Protein AF-A0AA39C2Z8-F1 (afdb_monomer)

Mean predicted aligned error: 2.15 Å

InterPro domains:
  IPR032466 Metal-dependent hydrolase [SSF51556] (4-94)
  IPR050378 Metallo-dependent Hydrolases Superfamily [PTHR11647] (1-95)

Sequence (96 aa):
MATLVQEHGVNSFKMFMAYKDLFMLHDPELIEAFTACKNLGCVAMVHAENGDIIAANTKKLLDAGVTGPEGHEMSRPEEVEAEATNRACVIANQVM

Organism: NCBI:txid144406

Nearest PDB structures (foldseek):
  2ftw-assembly1_A  TM=1.002E+00  e=7.873E-12  Dictyostelium discoideum
  4gz7-assembly1_A  TM=1.001E+00  e=1.155E-11  Tetraodon nigroviridis
  2vr2-assembly1_A  TM=1.002E+00  e=1.694E-11  Homo sapiens
  5mle-assembly1_C  TM=9.984E-01  e=2.187E-11  Homo sapiens
  4cnu-assembly1_A  TM=9.989E-01  e=7.840E-11  Homo sapiens

Solvent-accessible surface area (backbone atoms only — not comparable to full-atom values): 5291 Å² total; per-residue (Å²): 110,67,63,44,40,78,74,64,74,48,53,66,49,81,48,31,38,25,54,63,99,76,60,41,51,54,71,72,55,46,48,52,52,46,38,50,24,55,78,68,75,30,46,75,41,72,45,42,30,40,18,68,59,32,53,53,36,41,51,54,36,49,76,71,66,45,78,57,77,67,41,60,54,71,22,54,50,68,67,38,33,53,51,28,44,52,50,52,53,54,51,53,61,73,60,106

Structure (mmCIF, N/CA/C/O backbone):
data_AF-A0AA39C2Z8-F1
#
_entry.id   AF-A0AA39C2Z8-F1
#
loop_
_atom_site.group_PDB
_atom_site.id
_atom_site.type_symbol
_atom_site.label_atom_id
_atom_site.label_alt_id
_atom_site.label_comp_id
_atom_site.label_asym_id
_atom_site.label_entity_id
_atom_site.label_seq_id
_atom_site.pdbx_PDB_ins_code
_atom_site.Cartn_x
_atom_site.Cartn_y
_atom_site.Cartn_z
_atom_site.occupancy
_atom_site.B_iso_or_equiv
_atom_site.auth_seq_id
_atom_site.auth_comp_id
_atom_site.auth_asym_id
_atom_site.auth_atom_id
_atom_site.pdbx_PDB_model_num
ATOM 1 N N . MET A 1 1 ? -16.281 7.095 8.324 1.00 96.56 1 MET A N 1
ATOM 2 C CA . MET A 1 1 ? -16.014 5.871 9.117 1.00 96.56 1 MET A CA 1
ATOM 3 C C . MET A 1 1 ? -17.081 5.649 10.184 1.00 96.56 1 MET A C 1
ATOM 5 O O . MET A 1 1 ? -17.754 4.639 10.087 1.00 96.56 1 MET A O 1
ATOM 9 N N . ALA A 1 2 ? -17.308 6.578 11.124 1.00 98.00 2 ALA A N 1
ATOM 10 C CA . ALA A 1 2 ? -18.243 6.395 12.250 1.00 98.00 2 ALA A CA 1
ATOM 11 C C . ALA A 1 2 ? -19.637 5.847 11.876 1.00 98.00 2 ALA A C 1
ATOM 13 O O . ALA A 1 2 ? -20.035 4.831 12.431 1.00 98.00 2 ALA A O 1
ATOM 14 N N . THR A 1 3 ? -20.326 6.433 10.889 1.00 98.62 3 THR A N 1
ATOM 15 C CA . THR A 1 3 ? -21.637 5.948 10.406 1.00 98.62 3 THR A CA 1
ATOM 16 C C . THR A 1 3 ? -21.600 4.477 9.981 1.00 98.62 3 THR A C 1
ATOM 18 O O . THR A 1 3 ? -22.451 3.692 10.378 1.00 98.62 3 THR A O 1
ATOM 21 N N . LEU A 1 4 ? -20.572 4.057 9.234 1.00 98.69 4 LEU A N 1
ATOM 22 C CA . LEU A 1 4 ? -20.427 2.658 8.805 1.00 98.69 4 LEU A CA 1
ATOM 23 C C . LEU A 1 4 ? -20.278 1.700 9.994 1.00 98.69 4 LEU A C 1
ATOM 25 O O . LEU A 1 4 ? -20.828 0.602 9.971 1.00 98.69 4 LEU A O 1
ATOM 29 N N . VAL A 1 5 ? -19.572 2.133 11.037 1.00 98.44 5 VAL A N 1
ATOM 30 C CA . VAL A 1 5 ? -19.341 1.332 12.245 1.00 98.44 5 VAL A CA 1
ATOM 31 C C . VAL A 1 5 ? -20.595 1.249 13.104 1.00 98.44 5 VAL A C 1
ATOM 33 O O . VAL A 1 5 ? -21.021 0.163 13.484 1.00 98.44 5 VAL A O 1
ATOM 36 N N . GLN A 1 6 ? -21.193 2.399 13.401 1.00 98.06 6 GLN A N 1
ATOM 37 C CA . GLN A 1 6 ? -22.266 2.522 14.385 1.00 98.06 6 GLN A CA 1
ATOM 38 C C . GLN A 1 6 ? -23.626 2.097 13.827 1.00 98.06 6 GLN A C 1
ATOM 40 O O . GLN A 1 6 ? -24.450 1.577 14.573 1.00 98.06 6 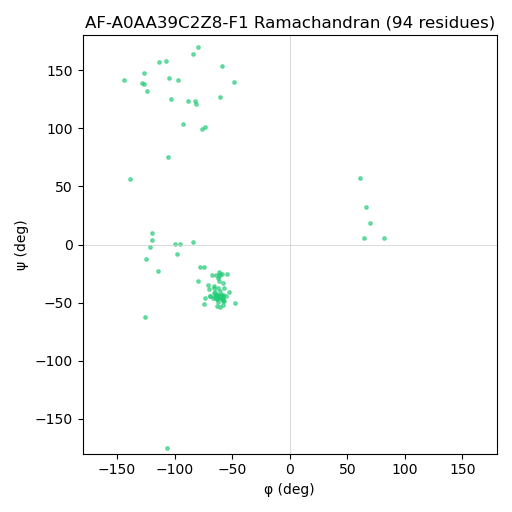GLN A O 1
ATOM 45 N N . GLU A 1 7 ? -23.856 2.292 12.527 1.00 98.56 7 GLU A N 1
ATOM 46 C CA . GLU A 1 7 ? -25.177 2.110 11.912 1.00 98.56 7 GLU A CA 1
ATOM 47 C C . GLU A 1 7 ? -25.218 0.954 10.904 1.00 98.56 7 GLU A C 1
ATOM 49 O O . GLU A 1 7 ? -26.286 0.400 10.650 1.00 98.56 7 GLU A O 1
ATOM 54 N N . HIS A 1 8 ? -24.071 0.557 10.339 1.00 98.38 8 HIS A N 1
ATOM 55 C CA . HIS A 1 8 ? -24.017 -0.439 9.260 1.00 98.38 8 HIS A CA 1
ATOM 56 C C . HIS A 1 8 ? -23.207 -1.701 9.595 1.00 98.38 8 HIS A C 1
ATOM 58 O O . HIS A 1 8 ? -23.057 -2.571 8.739 1.00 98.38 8 HIS A O 1
ATOM 64 N N . GLY A 1 9 ? -22.704 -1.832 10.828 1.00 97.81 9 GLY A N 1
ATOM 65 C CA . GLY A 1 9 ? -22.030 -3.045 11.303 1.00 97.81 9 GLY A CA 1
ATOM 66 C C . GLY A 1 9 ? -20.663 -3.320 10.663 1.00 97.81 9 GLY A C 1
ATOM 67 O O . GLY A 1 9 ? -20.183 -4.450 10.713 1.00 97.81 9 GLY A O 1
ATOM 68 N N . VAL A 1 10 ? -20.026 -2.314 10.056 1.00 98.56 10 VAL A N 1
ATOM 69 C CA . VAL A 1 10 ? -18.682 -2.441 9.473 1.00 98.56 10 VAL A CA 1
ATOM 70 C C . VAL A 1 10 ? -17.633 -2.292 10.572 1.00 98.56 10 VAL A C 1
ATOM 72 O O . VAL A 1 10 ? -17.582 -1.264 11.234 1.00 98.56 10 VAL A O 1
ATOM 75 N N . ASN A 1 11 ? -16.747 -3.274 10.743 1.00 98.06 11 ASN A N 1
ATOM 76 C CA . ASN A 1 11 ? -15.712 -3.252 11.788 1.00 98.06 11 ASN A CA 1
ATOM 77 C C . ASN A 1 11 ? -14.274 -3.312 11.248 1.00 98.06 11 ASN A C 1
ATOM 79 O O . ASN A 1 11 ? -13.335 -3.476 12.025 1.00 98.06 11 ASN A O 1
ATOM 83 N N . SER A 1 12 ? -14.082 -3.183 9.936 1.00 98.31 12 SER A N 1
ATOM 84 C CA . SER A 1 12 ? -12.757 -3.210 9.318 1.00 98.31 12 SER A CA 1
ATOM 85 C C . SER A 1 12 ? -12.663 -2.253 8.137 1.00 98.31 12 SER A C 1
ATOM 87 O O . SER A 1 12 ? -13.601 -2.170 7.343 1.00 98.31 12 SER A O 1
ATOM 89 N N . PHE A 1 13 ? -11.518 -1.592 7.982 1.00 98.62 13 PHE A N 1
ATOM 90 C CA . PHE A 1 13 ? -11.239 -0.682 6.869 1.00 98.62 13 PHE A CA 1
ATOM 91 C C . PHE A 1 13 ? -9.934 -1.079 6.177 1.00 98.62 13 PHE A C 1
ATOM 93 O O . PHE A 1 13 ? -8.973 -1.444 6.850 1.00 98.62 13 PHE A O 1
ATOM 100 N N . LYS A 1 14 ? -9.906 -1.043 4.838 1.00 98.75 14 LYS A N 1
ATOM 101 C CA . LYS A 1 14 ? -8.735 -1.404 4.027 1.00 98.75 14 LYS A CA 1
ATOM 102 C C . LYS A 1 14 ? -8.040 -0.148 3.512 1.00 98.75 14 LYS A C 1
ATOM 104 O O . LYS A 1 14 ? -8.663 0.664 2.835 1.00 98.75 14 LYS A O 1
ATOM 109 N N . MET A 1 15 ? -6.749 -0.045 3.791 1.00 98.75 15 MET A N 1
ATOM 110 C CA . MET A 1 15 ? -5.857 1.005 3.316 1.00 98.75 15 MET A CA 1
ATOM 111 C C . MET A 1 15 ? -4.812 0.404 2.373 1.00 98.75 15 MET A C 1
ATOM 113 O O . MET A 1 15 ? -4.524 -0.797 2.432 1.00 98.75 15 MET A O 1
ATOM 117 N N . PHE A 1 16 ? -4.235 1.235 1.510 1.00 98.88 16 PHE A N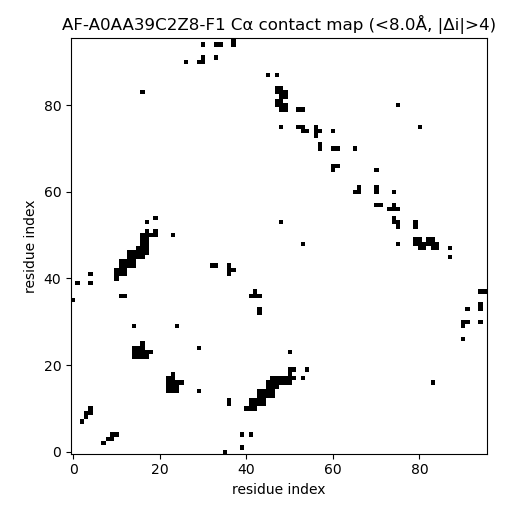 1
ATOM 118 C CA . PHE A 1 16 ? -3.239 0.823 0.526 1.00 98.88 16 PHE A CA 1
ATOM 119 C C . PHE A 1 16 ? -1.964 1.648 0.690 1.00 98.88 16 PHE A C 1
ATOM 121 O O . PHE A 1 16 ? -2.024 2.869 0.776 1.00 98.88 16 PHE A O 1
ATOM 128 N N . MET A 1 17 ? -0.814 0.974 0.725 1.00 98.88 17 MET A N 1
ATOM 129 C CA . MET A 1 17 ? 0.517 1.599 0.643 1.00 98.88 17 MET A CA 1
ATOM 130 C C . MET A 1 17 ? 1.089 1.542 -0.783 1.00 98.88 17 MET A C 1
ATOM 132 O O . MET A 1 17 ? 2.114 2.155 -1.074 1.00 98.88 17 MET A O 1
ATOM 136 N N . ALA A 1 18 ? 0.403 0.809 -1.665 1.00 98.50 18 ALA A N 1
ATOM 137 C CA . ALA A 1 18 ? 0.674 0.692 -3.089 1.00 98.50 18 ALA A CA 1
ATOM 138 C C . ALA A 1 18 ? -0.370 1.464 -3.909 1.00 98.50 18 ALA A C 1
ATOM 140 O O . ALA A 1 18 ? -1.257 2.110 -3.355 1.00 98.50 18 ALA A O 1
ATOM 141 N N . TYR A 1 19 ? -0.291 1.349 -5.238 1.00 98.12 19 TYR A N 1
ATOM 142 C CA . TYR A 1 19 ? -1.172 2.057 -6.177 1.00 98.12 19 TYR A CA 1
ATOM 143 C C . TYR A 1 19 ? -1.048 3.579 -6.041 1.00 98.12 19 TYR A C 1
ATOM 145 O O . TYR A 1 19 ? -2.025 4.290 -5.776 1.00 98.12 19 T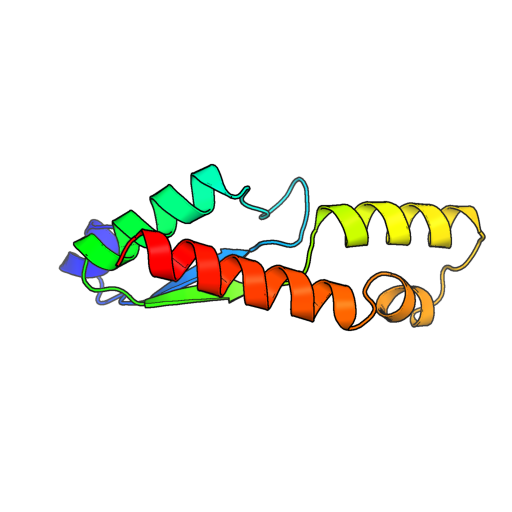YR A O 1
ATOM 153 N N . LYS A 1 20 ? 0.192 4.055 -6.209 1.00 97.25 20 LYS A N 1
ATOM 154 C CA . LYS A 1 20 ? 0.541 5.475 -6.238 1.00 97.25 20 LYS A CA 1
ATOM 155 C C . LYS A 1 20 ? -0.390 6.249 -7.177 1.00 97.25 20 LYS A C 1
ATOM 157 O O . LYS A 1 20 ? -0.757 5.742 -8.235 1.00 97.25 20 LYS A O 1
ATOM 162 N N . ASP A 1 21 ? -0.782 7.446 -6.748 1.00 96.12 21 ASP A N 1
ATOM 163 C CA . ASP A 1 21 ? -1.708 8.358 -7.437 1.00 96.12 21 ASP A CA 1
ATOM 164 C C . ASP A 1 21 ? -3.159 7.847 -7.591 1.00 96.12 21 ASP A C 1
ATOM 166 O O . ASP A 1 21 ? -3.976 8.514 -8.225 1.00 96.12 21 ASP A O 1
ATOM 170 N N . LEU A 1 22 ? -3.510 6.695 -6.998 1.00 97.69 22 LEU A N 1
ATOM 171 C CA . LEU A 1 22 ? -4.866 6.131 -7.046 1.00 97.69 22 LEU A CA 1
ATOM 172 C C . LEU A 1 22 ? -5.450 5.838 -5.657 1.00 97.69 22 LEU A C 1
ATOM 174 O O . LEU A 1 22 ? -6.476 6.407 -5.295 1.00 97.69 22 LEU A O 1
ATOM 178 N N . PHE A 1 23 ? -4.823 4.940 -4.893 1.00 98.00 23 PHE A N 1
ATOM 179 C CA . PHE A 1 23 ? -5.310 4.519 -3.567 1.00 98.00 23 PHE A CA 1
ATOM 180 C C . PHE A 1 23 ? -4.277 4.686 -2.450 1.00 98.00 23 PHE A C 1
ATOM 182 O O . PHE A 1 23 ? -4.630 4.536 -1.280 1.00 98.00 23 PHE A O 1
ATOM 189 N N . MET A 1 24 ? -3.015 4.941 -2.806 1.00 98.75 24 MET A N 1
ATOM 190 C CA . MET A 1 24 ? -1.906 5.019 -1.861 1.00 98.75 24 MET A CA 1
ATOM 191 C C . MET A 1 24 ? -2.124 6.123 -0.826 1.00 98.75 24 MET A C 1
ATOM 193 O O . MET A 1 24 ? -2.320 7.278 -1.192 1.00 98.75 24 MET A O 1
ATOM 197 N N . LEU A 1 25 ? -2.019 5.756 0.450 1.00 98.75 25 LEU A N 1
ATOM 198 C CA . LEU A 1 25 ? -1.883 6.689 1.564 1.00 98.75 25 LEU A CA 1
ATOM 199 C C . LEU A 1 25 ? -0.409 6.830 1.950 1.00 98.75 25 LEU A C 1
ATOM 201 O O . LEU A 1 25 ? 0.335 5.845 1.987 1.00 98.75 25 LEU A O 1
ATOM 205 N N . HIS A 1 26 ? -0.002 8.047 2.288 1.00 98.25 26 HIS A N 1
ATOM 206 C CA . HIS A 1 26 ? 1.291 8.335 2.893 1.00 98.25 26 HIS A CA 1
ATOM 207 C C . HIS A 1 26 ? 1.251 8.138 4.415 1.00 98.25 26 HIS A C 1
ATOM 209 O O . HIS A 1 26 ? 0.189 8.092 5.035 1.00 98.25 26 HIS A O 1
ATOM 215 N N . ASP A 1 27 ? 2.426 8.044 5.042 1.00 98.69 27 ASP A N 1
ATOM 216 C CA . ASP A 1 27 ? 2.543 7.729 6.472 1.00 98.69 27 ASP A CA 1
ATOM 217 C C . ASP A 1 27 ? 1.708 8.640 7.400 1.00 98.69 27 ASP A C 1
ATOM 219 O O . ASP A 1 27 ? 1.068 8.101 8.306 1.00 98.69 27 ASP A O 1
ATOM 223 N N . PRO A 1 28 ? 1.619 9.975 7.197 1.00 98.44 28 PRO A N 1
ATOM 224 C CA . PRO A 1 28 ? 0.740 10.818 8.013 1.00 98.44 28 PRO A CA 1
ATOM 225 C C . PRO A 1 28 ? -0.742 10.431 7.905 1.00 98.44 28 PRO A C 1
ATOM 227 O O . PRO A 1 28 ? -1.446 10.382 8.911 1.00 98.44 28 PRO A O 1
ATOM 230 N N . GLU A 1 29 ? -1.206 10.081 6.707 1.00 98.56 29 GLU A N 1
ATOM 231 C CA . GLU A 1 29 ? -2.590 9.661 6.466 1.00 98.56 29 GLU A CA 1
ATOM 232 C C . GLU A 1 29 ? -2.864 8.277 7.074 1.00 98.56 29 GLU A C 1
ATOM 234 O O . GLU A 1 29 ? -3.949 8.030 7.601 1.00 98.56 29 GLU A O 1
ATOM 239 N N . LEU A 1 30 ? -1.871 7.376 7.071 1.00 98.56 30 LEU A N 1
ATOM 240 C CA . LEU A 1 30 ? -1.958 6.090 7.772 1.00 98.56 30 LEU A CA 1
ATOM 241 C C . LEU A 1 30 ? -2.061 6.275 9.290 1.00 98.56 30 LEU A C 1
ATOM 243 O O . LEU A 1 30 ? -2.867 5.592 9.922 1.00 98.56 30 LEU A O 1
ATOM 247 N N . ILE A 1 31 ? -1.305 7.212 9.875 1.00 98.56 31 ILE A N 1
ATOM 248 C CA . ILE A 1 31 ? -1.414 7.555 11.304 1.00 98.56 31 ILE A CA 1
ATOM 249 C C . ILE A 1 31 ? -2.843 8.004 11.631 1.00 98.56 31 ILE A C 1
ATOM 251 O O . ILE A 1 31 ? -3.445 7.509 12.590 1.00 98.56 31 ILE A O 1
ATOM 255 N N . GLU A 1 32 ? -3.414 8.902 10.827 1.00 98.44 32 GLU A N 1
ATOM 256 C CA . GLU A 1 32 ? -4.787 9.382 11.015 1.00 98.44 32 GLU A CA 1
ATOM 257 C C . GLU A 1 32 ? -5.816 8.253 10.857 1.00 98.44 32 GLU A C 1
ATOM 259 O O . GLU A 1 32 ? -6.685 8.073 11.717 1.00 98.44 32 GLU A O 1
ATOM 264 N N . ALA A 1 33 ? -5.690 7.435 9.808 1.00 98.25 33 ALA A N 1
ATOM 265 C CA . ALA A 1 33 ? -6.591 6.319 9.537 1.00 98.25 33 ALA A CA 1
ATOM 266 C C . ALA A 1 33 ? -6.551 5.253 10.644 1.00 98.25 33 ALA A C 1
ATOM 268 O O . ALA A 1 33 ? -7.600 4.763 11.077 1.00 98.25 33 ALA A O 1
ATOM 269 N N . PHE A 1 34 ? -5.360 4.900 11.137 1.00 98.56 34 PHE A N 1
ATOM 270 C CA . PHE A 1 34 ? -5.210 3.917 12.211 1.00 98.56 34 PHE A CA 1
ATOM 271 C C . PHE A 1 34 ? -5.719 4.470 13.547 1.00 98.56 34 PHE A C 1
ATOM 273 O O . PHE A 1 34 ? -6.410 3.754 14.275 1.00 98.56 34 PHE A O 1
ATOM 280 N N . THR A 1 35 ? -5.481 5.754 13.834 1.00 98.44 35 THR A N 1
ATOM 281 C CA . THR A 1 35 ? -6.049 6.439 15.008 1.00 98.44 35 THR A CA 1
ATOM 282 C C . THR A 1 35 ? -7.578 6.424 14.966 1.00 98.44 35 THR A C 1
ATOM 284 O O . THR A 1 35 ? -8.232 6.115 15.965 1.00 98.44 35 THR A O 1
ATOM 287 N N . ALA A 1 36 ? -8.173 6.695 13.801 1.00 98.12 36 ALA A N 1
ATOM 288 C CA . ALA A 1 36 ? -9.618 6.628 13.618 1.00 98.12 36 ALA A CA 1
ATOM 289 C C . ALA A 1 36 ? -10.159 5.200 13.808 1.00 98.12 36 ALA A C 1
ATOM 291 O O . ALA A 1 36 ? -11.170 5.023 14.488 1.00 98.12 36 ALA A O 1
ATOM 292 N N . CYS A 1 37 ? -9.480 4.182 13.262 1.00 98.12 37 CYS A N 1
ATOM 293 C CA . CYS A 1 37 ? -9.849 2.779 13.477 1.00 98.12 37 CYS A CA 1
ATOM 294 C C . CYS A 1 37 ? -9.832 2.421 14.967 1.00 98.12 37 CYS A C 1
ATOM 296 O O . CYS A 1 37 ? -10.815 1.874 15.462 1.00 98.12 37 CYS A O 1
ATOM 298 N N . LYS A 1 38 ? -8.776 2.800 15.700 1.00 97.19 38 LYS A N 1
ATOM 299 C CA . LYS A 1 38 ? -8.671 2.584 17.150 1.00 97.19 38 LYS A CA 1
ATOM 300 C C . LYS A 1 38 ? -9.823 3.234 17.911 1.00 97.19 38 LYS A C 1
ATOM 302 O O . LYS A 1 38 ? -10.500 2.558 18.681 1.00 97.19 38 LYS A O 1
ATOM 307 N N . ASN A 1 39 ? -10.070 4.522 17.679 1.00 98.06 39 ASN A N 1
ATOM 308 C CA . ASN A 1 39 ? -11.113 5.270 18.387 1.00 98.06 39 ASN A CA 1
ATOM 309 C C . ASN A 1 39 ? -12.520 4.702 18.143 1.00 98.06 39 ASN A C 1
ATOM 311 O O . ASN A 1 39 ? -13.402 4.851 18.984 1.00 98.06 39 ASN A O 1
ATOM 315 N N . LEU A 1 40 ? -12.726 4.048 16.998 1.00 98.06 40 LEU A N 1
ATOM 316 C CA . LEU A 1 40 ? -13.986 3.410 16.621 1.00 98.06 40 LEU A CA 1
ATOM 317 C C . LEU A 1 40 ? -14.039 1.909 16.957 1.00 98.06 40 LEU A C 1
ATOM 319 O O . LEU A 1 40 ? -15.045 1.272 16.659 1.00 98.06 40 LEU A O 1
ATOM 323 N N . GLY A 1 41 ? -12.987 1.323 17.540 1.00 96.81 41 GLY A N 1
ATOM 324 C CA . GLY A 1 41 ? -12.930 -0.114 17.840 1.00 96.81 41 GLY A CA 1
ATOM 325 C C . GLY A 1 41 ? -12.914 -1.009 16.594 1.00 96.81 41 GLY A C 1
ATOM 326 O O . GLY A 1 41 ? -13.476 -2.102 16.610 1.00 96.81 41 GLY A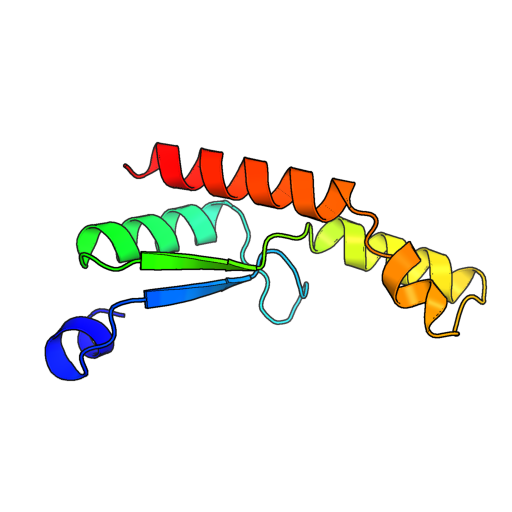 O 1
ATOM 327 N N . CYS A 1 42 ? -12.314 -0.535 15.501 1.00 96.75 42 CYS A N 1
ATOM 328 C CA . CYS A 1 42 ? -12.252 -1.215 14.207 1.00 96.75 42 CYS A CA 1
ATOM 329 C C . CYS A 1 42 ? -10.856 -1.768 13.899 1.00 96.75 42 CYS A C 1
ATOM 331 O O . CYS A 1 42 ? -9.845 -1.266 14.388 1.00 96.75 42 CYS A O 1
ATOM 333 N N . VAL A 1 43 ? -10.797 -2.755 13.006 1.00 97.94 43 VAL A N 1
ATOM 334 C CA . VAL A 1 43 ? -9.552 -3.341 12.496 1.00 97.94 43 VAL A CA 1
ATOM 335 C C . VAL A 1 43 ? -9.063 -2.572 11.269 1.00 97.94 43 VAL A C 1
ATOM 337 O O . VAL A 1 43 ? -9.764 -2.461 10.260 1.00 97.94 43 VAL A O 1
ATOM 340 N N . ALA A 1 44 ? -7.830 -2.080 11.330 1.00 98.38 44 ALA A N 1
ATOM 341 C CA . ALA A 1 44 ? -7.127 -1.556 10.168 1.00 98.38 44 ALA A CA 1
ATOM 342 C C . ALA A 1 44 ? -6.520 -2.712 9.355 1.00 98.38 44 ALA A C 1
ATOM 344 O O . ALA A 1 44 ? -5.703 -3.474 9.864 1.00 98.38 44 ALA A O 1
ATOM 345 N N . MET A 1 45 ? -6.905 -2.843 8.087 1.00 98.75 45 MET A N 1
ATOM 346 C CA . MET A 1 45 ? -6.294 -3.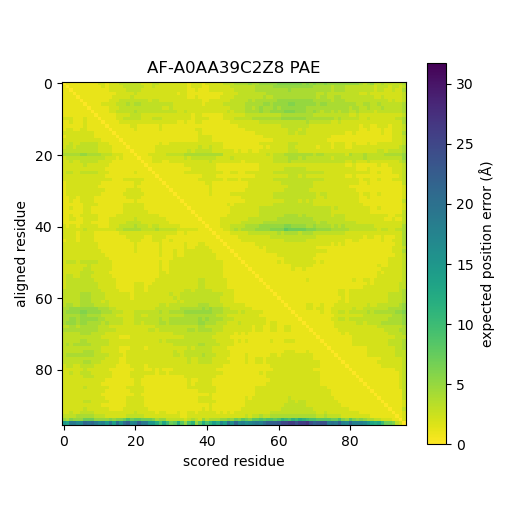763 7.127 1.00 98.75 45 MET A CA 1
ATOM 347 C C . MET A 1 45 ? -5.415 -2.981 6.155 1.00 98.75 45 MET A C 1
ATOM 349 O O . MET A 1 45 ? -5.790 -1.896 5.717 1.00 98.75 45 MET A O 1
ATOM 353 N N . VAL A 1 46 ? -4.285 -3.556 5.745 1.00 98.81 46 VAL A N 1
ATOM 354 C CA . VAL A 1 46 ? -3.318 -2.871 4.874 1.00 98.81 46 VAL A CA 1
ATOM 355 C C . VAL A 1 46 ? -2.981 -3.745 3.669 1.00 98.81 46 VAL A C 1
ATOM 357 O O . VAL A 1 46 ? -2.918 -4.969 3.775 1.00 98.81 46 VAL A O 1
ATOM 360 N N . HIS A 1 47 ? -2.875 -3.146 2.487 1.00 98.88 47 HIS A N 1
ATOM 361 C CA . HIS A 1 47 ? -2.129 -3.703 1.356 1.00 98.88 47 HIS A CA 1
ATOM 362 C C . HIS A 1 47 ? -0.719 -3.124 1.421 1.00 98.88 47 HIS A C 1
ATOM 364 O O . HIS A 1 47 ? -0.538 -1.933 1.151 1.00 98.88 47 HIS A O 1
ATOM 370 N N . ALA A 1 48 ? 0.236 -3.934 1.865 1.00 98.81 48 ALA A N 1
ATOM 371 C CA . ALA A 1 48 ? 1.535 -3.468 2.324 1.00 98.81 48 ALA A CA 1
ATOM 372 C C . ALA A 1 48 ? 2.636 -3.774 1.301 1.00 98.81 48 ALA A C 1
ATOM 374 O O . ALA A 1 48 ? 3.448 -4.661 1.505 1.00 98.81 48 ALA A O 1
ATOM 375 N N . GLU A 1 49 ? 2.680 -3.000 0.219 1.00 98.88 49 GLU A N 1
ATOM 376 C CA . GLU A 1 49 ? 3.841 -2.912 -0.673 1.00 98.88 49 GLU A CA 1
ATOM 377 C C . GLU A 1 49 ? 4.231 -1.436 -0.824 1.00 98.88 49 GLU A C 1
ATOM 379 O O . GLU A 1 49 ? 3.358 -0.565 -0.794 1.00 98.88 49 GLU A O 1
ATOM 384 N N . ASN A 1 50 ? 5.516 -1.123 -0.996 1.00 98.88 50 ASN A N 1
ATOM 385 C CA . ASN A 1 50 ? 5.964 0.257 -1.188 1.00 98.88 50 ASN A CA 1
ATOM 386 C C . ASN A 1 50 ? 5.606 0.784 -2.595 1.00 98.88 50 ASN A C 1
ATOM 388 O O . ASN A 1 50 ? 6.290 0.498 -3.583 1.00 98.88 50 ASN A O 1
ATOM 392 N N . GLY A 1 51 ? 4.536 1.581 -2.687 1.00 98.75 51 GLY A N 1
ATOM 393 C CA . GLY A 1 51 ? 4.014 2.102 -3.952 1.00 98.75 51 GLY A CA 1
ATOM 394 C C . GLY A 1 51 ? 4.972 3.000 -4.735 1.00 98.75 51 GLY A C 1
ATOM 395 O O . GLY A 1 51 ? 4.947 2.978 -5.967 1.00 98.75 51 GLY A O 1
ATOM 396 N N . ASP A 1 52 ? 5.846 3.743 -4.054 1.00 98.75 52 ASP A N 1
ATOM 397 C CA . ASP A 1 52 ? 6.850 4.588 -4.706 1.00 98.75 52 ASP A CA 1
ATOM 398 C C . ASP A 1 52 ? 7.921 3.748 -5.411 1.00 98.75 52 ASP A C 1
ATOM 400 O O . ASP A 1 52 ? 8.261 4.018 -6.567 1.00 98.75 52 ASP A O 1
ATOM 404 N N . ILE A 1 53 ? 8.410 2.694 -4.747 1.00 98.75 53 ILE A N 1
ATOM 405 C CA . ILE A 1 53 ? 9.386 1.763 -5.330 1.00 98.75 53 ILE A CA 1
ATOM 406 C C . ILE A 1 53 ? 8.765 1.011 -6.512 1.00 98.75 53 ILE A C 1
ATOM 408 O O . ILE A 1 53 ? 9.386 0.937 -7.574 1.00 98.75 53 ILE A O 1
ATOM 412 N N . ILE A 1 54 ? 7.525 0.523 -6.375 1.00 98.81 54 ILE A N 1
ATOM 413 C CA . ILE A 1 54 ? 6.814 -0.161 -7.469 1.00 98.81 54 ILE A CA 1
ATOM 414 C C . ILE A 1 54 ? 6.686 0.751 -8.688 1.00 98.81 54 ILE A C 1
ATOM 416 O O . ILE A 1 54 ? 6.972 0.323 -9.809 1.00 98.81 54 ILE A O 1
ATOM 420 N N . ALA A 1 55 ? 6.278 2.009 -8.498 1.00 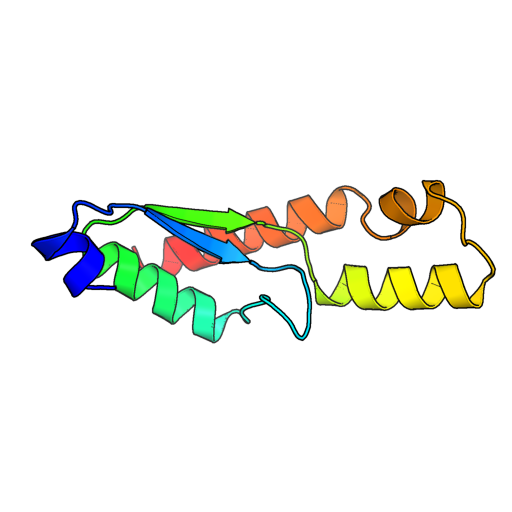98.69 55 ALA A N 1
ATOM 421 C CA . ALA A 1 55 ? 6.126 2.960 -9.596 1.00 98.69 55 ALA A CA 1
ATOM 422 C C . ALA A 1 55 ? 7.463 3.219 -10.314 1.00 98.69 55 ALA A C 1
ATOM 424 O O . ALA A 1 55 ? 7.523 3.192 -11.548 1.00 98.69 55 ALA A O 1
ATOM 425 N N . ALA A 1 56 ? 8.549 3.406 -9.556 1.00 98.69 56 ALA A N 1
ATOM 426 C CA . ALA A 1 56 ? 9.885 3.617 -10.110 1.00 98.69 56 ALA A CA 1
ATOM 427 C C . ALA A 1 56 ? 10.400 2.388 -10.882 1.00 98.69 56 ALA A C 1
ATOM 429 O O . ALA A 1 56 ? 10.877 2.522 -12.013 1.00 98.69 56 ALA A O 1
ATOM 430 N N . ASN A 1 57 ? 10.262 1.189 -10.312 1.00 98.62 57 ASN A N 1
ATOM 431 C CA . ASN A 1 57 ? 10.688 -0.057 -10.947 1.00 98.62 57 ASN A CA 1
ATOM 432 C C . ASN A 1 57 ? 9.868 -0.371 -12.201 1.00 98.62 57 ASN A C 1
ATOM 434 O O . ASN A 1 57 ? 10.438 -0.744 -13.225 1.00 98.62 57 ASN A O 1
ATOM 438 N N . THR A 1 58 ? 8.548 -0.167 -12.151 1.00 98.69 58 THR A N 1
ATOM 439 C CA . THR A 1 58 ? 7.657 -0.344 -13.307 1.00 98.69 58 THR A CA 1
ATOM 440 C C . THR A 1 58 ? 8.098 0.551 -14.458 1.00 98.69 58 THR A C 1
ATOM 442 O O . THR A 1 58 ? 8.287 0.071 -15.575 1.00 98.69 58 THR A O 1
ATOM 445 N N . LYS A 1 59 ? 8.342 1.842 -14.185 1.00 98.69 59 LYS A N 1
ATOM 446 C CA . LYS A 1 59 ? 8.857 2.772 -15.195 1.00 98.69 59 LYS A CA 1
ATOM 447 C C . LYS A 1 59 ? 10.185 2.286 -15.783 1.00 98.69 59 LYS A C 1
ATOM 449 O O . LYS A 1 59 ? 10.321 2.233 -17.000 1.00 98.69 59 LYS A O 1
ATOM 454 N N . LYS A 1 60 ? 11.138 1.899 -14.932 1.00 98.69 60 LYS A N 1
ATOM 455 C CA . LYS A 1 60 ? 12.454 1.398 -15.358 1.00 98.69 60 LYS A CA 1
ATOM 456 C C . LYS A 1 60 ? 12.348 0.166 -16.265 1.00 98.69 60 LYS A C 1
ATOM 458 O O . LYS A 1 60 ? 13.075 0.083 -17.250 1.00 98.69 60 LYS A O 1
ATOM 463 N N . LEU A 1 61 ? 11.479 -0.790 -15.935 1.00 98.75 61 LEU A N 1
ATOM 464 C CA . LEU A 1 61 ? 11.301 -2.029 -16.702 1.00 98.75 61 LEU A CA 1
ATOM 465 C C . LEU A 1 61 ? 10.662 -1.766 -18.066 1.00 98.75 61 LEU A C 1
ATOM 467 O O . LEU A 1 61 ? 11.163 -2.260 -19.076 1.00 98.75 61 LEU A O 1
ATOM 471 N N . LEU A 1 62 ? 9.624 -0.927 -18.105 1.00 98.69 62 LEU A N 1
ATOM 472 C CA . LEU A 1 62 ? 8.990 -0.512 -19.355 1.00 98.69 62 LEU A CA 1
ATOM 473 C C . LEU A 1 62 ? 9.968 0.255 -20.257 1.00 98.69 62 LEU A C 1
ATOM 475 O O . LEU A 1 62 ? 10.049 -0.042 -21.447 1.00 98.69 62 LEU A O 1
ATOM 479 N N . ASP A 1 63 ? 10.760 1.177 -19.695 1.00 98.69 63 ASP A N 1
ATOM 480 C CA . ASP A 1 63 ? 11.802 1.913 -20.430 1.00 98.69 63 ASP A CA 1
ATOM 481 C C . ASP A 1 63 ? 12.896 0.969 -20.982 1.00 98.69 63 ASP A C 1
ATOM 483 O O . ASP A 1 63 ? 13.496 1.249 -22.019 1.00 98.69 63 ASP A O 1
ATOM 487 N N . ALA A 1 64 ? 13.139 -0.167 -20.318 1.00 98.56 64 ALA A N 1
ATOM 488 C CA . ALA A 1 64 ? 14.053 -1.221 -20.766 1.00 98.56 64 ALA A CA 1
ATOM 489 C C . ALA A 1 64 ? 13.415 -2.221 -21.756 1.00 98.56 64 ALA A C 1
ATOM 491 O O . ALA A 1 64 ? 14.073 -3.177 -22.168 1.00 98.56 64 ALA A O 1
ATOM 492 N N . GLY A 1 65 ? 12.150 -2.023 -22.143 1.00 98.69 65 GLY A N 1
ATOM 493 C CA . GLY A 1 65 ? 11.424 -2.880 -23.086 1.00 98.69 65 GLY A CA 1
ATOM 494 C C . GLY A 1 65 ? 10.827 -4.153 -22.478 1.00 98.69 65 GLY A C 1
ATOM 495 O O . GLY A 1 65 ? 10.260 -4.966 -23.212 1.00 98.69 65 GLY A O 1
ATOM 496 N N . VAL A 1 66 ? 10.904 -4.331 -21.155 1.00 98.69 66 VAL A N 1
ATOM 497 C CA . VAL A 1 66 ? 10.258 -5.448 -20.454 1.00 98.69 66 VAL A CA 1
ATOM 498 C C . VAL A 1 66 ? 8.764 -5.149 -20.357 1.00 98.69 66 VAL A C 1
ATOM 500 O O . VAL A 1 66 ? 8.319 -4.355 -19.532 1.00 98.69 66 VAL A O 1
ATOM 503 N N . THR A 1 67 ? 7.996 -5.755 -21.257 1.00 98.50 67 THR A N 1
ATOM 504 C CA . THR A 1 67 ? 6.550 -5.517 -21.425 1.00 98.50 67 THR A CA 1
ATOM 505 C C . THR A 1 67 ? 5.711 -6.780 -21.240 1.00 98.50 67 THR A C 1
ATOM 507 O O . THR A 1 67 ? 4.483 -6.715 -21.310 1.00 98.50 67 THR A O 1
ATOM 510 N N . GLY A 1 68 ? 6.354 -7.926 -21.003 1.00 98.56 68 GLY A N 1
ATOM 511 C CA . GLY A 1 68 ? 5.669 -9.168 -20.688 1.00 98.56 68 GLY A CA 1
ATOM 512 C C . GLY A 1 68 ? 5.224 -9.239 -19.219 1.00 98.56 68 GLY A C 1
ATOM 513 O O . GLY A 1 68 ? 5.593 -8.388 -18.399 1.00 98.56 68 GLY A O 1
ATOM 514 N N . PRO A 1 69 ? 4.407 -10.247 -18.860 1.00 98.56 69 PRO A N 1
ATOM 515 C CA . PRO A 1 69 ? 3.899 -10.426 -17.499 1.00 98.56 69 PRO A CA 1
ATOM 516 C C . PRO A 1 69 ? 4.990 -10.594 -16.435 1.00 98.56 69 PRO A C 1
ATOM 518 O O . PRO A 1 69 ? 4.758 -10.257 -15.278 1.00 98.56 69 PRO A O 1
ATOM 521 N N . GLU A 1 70 ? 6.179 -11.074 -16.803 1.00 98.56 70 GLU A N 1
ATOM 522 C CA . GLU A 1 70 ? 7.338 -11.195 -15.912 1.00 98.56 70 GLU A CA 1
ATOM 523 C C . GLU A 1 70 ? 7.750 -9.851 -15.303 1.00 98.56 70 GLU A C 1
ATOM 525 O O . GLU A 1 70 ? 8.131 -9.790 -14.136 1.00 98.56 70 GLU A O 1
ATOM 530 N N . GLY A 1 71 ? 7.569 -8.752 -16.046 1.00 98.69 71 GLY A N 1
ATOM 531 C CA . GLY A 1 71 ? 7.833 -7.404 -15.549 1.00 98.69 71 GLY A CA 1
ATOM 532 C C . GLY A 1 71 ? 6.964 -7.027 -14.346 1.00 98.69 71 GLY A C 1
ATOM 533 O O . GLY A 1 71 ? 7.356 -6.173 -13.552 1.00 98.69 71 GLY A O 1
ATOM 534 N N . HIS A 1 72 ? 5.804 -7.673 -14.171 1.00 98.62 72 HIS A N 1
ATOM 535 C CA . HIS A 1 72 ? 4.942 -7.447 -13.017 1.00 98.62 72 HIS A CA 1
ATOM 536 C C . HIS A 1 72 ? 5.638 -7.849 -11.721 1.00 98.62 72 HIS A C 1
ATOM 538 O O . HIS A 1 72 ? 5.726 -7.022 -10.819 1.00 98.62 72 HIS A O 1
ATOM 544 N N . GLU A 1 73 ? 6.156 -9.074 -11.650 1.00 98.56 73 GLU A N 1
ATOM 545 C CA . GLU A 1 73 ? 6.879 -9.587 -10.482 1.00 98.56 73 GLU A CA 1
ATOM 546 C C . GLU A 1 73 ? 8.197 -8.827 -10.288 1.00 98.56 73 GLU A C 1
ATOM 548 O O . GLU A 1 73 ? 8.430 -8.276 -9.215 1.00 98.56 73 GLU A O 1
ATOM 553 N N . MET A 1 74 ? 8.963 -8.622 -11.366 1.00 98.50 74 MET A N 1
ATOM 554 C CA . MET A 1 74 ? 10.241 -7.904 -11.309 1.00 98.50 74 MET A CA 1
ATOM 555 C C . MET A 1 74 ? 10.099 -6.457 -10.808 1.00 98.50 74 MET A C 1
ATOM 557 O O . MET A 1 74 ? 11.059 -5.869 -10.308 1.00 98.50 74 MET A O 1
ATOM 561 N N . SER A 1 75 ? 8.918 -5.846 -10.969 1.00 98.75 75 SER A N 1
ATOM 562 C CA . SER A 1 75 ? 8.648 -4.488 -10.481 1.00 98.75 75 SER A CA 1
ATOM 563 C C . SER A 1 75 ? 8.470 -4.402 -8.960 1.00 98.75 75 SER A C 1
ATOM 565 O O . SER A 1 75 ? 8.601 -3.313 -8.394 1.00 98.75 75 SER A O 1
ATOM 567 N N . ARG A 1 76 ? 8.181 -5.532 -8.307 1.00 98.75 76 ARG A N 1
ATOM 568 C CA . ARG A 1 76 ? 7.754 -5.637 -6.906 1.00 98.75 76 ARG A CA 1
ATOM 569 C C . ARG A 1 76 ? 8.420 -6.827 -6.191 1.00 98.75 76 ARG A C 1
ATOM 571 O O . ARG A 1 76 ? 7.725 -7.694 -5.674 1.00 98.75 76 ARG A O 1
ATOM 578 N N . PRO A 1 77 ? 9.760 -6.901 -6.162 1.00 98.50 77 PRO A N 1
ATOM 579 C CA . PRO A 1 77 ? 10.427 -7.988 -5.450 1.00 98.50 77 PRO A CA 1
ATOM 580 C C . PRO A 1 77 ? 10.025 -7.980 -3.962 1.00 98.50 77 PRO A C 1
ATOM 582 O O . PRO A 1 77 ? 9.645 -6.935 -3.428 1.00 98.50 77 PRO A O 1
ATOM 585 N N . GLU A 1 78 ? 10.076 -9.135 -3.298 1.00 98.75 78 GLU A N 1
ATOM 586 C CA . GLU A 1 78 ? 9.481 -9.364 -1.967 1.00 98.75 78 GLU A CA 1
ATOM 587 C C . GLU A 1 78 ? 9.935 -8.377 -0.874 1.00 98.75 78 GLU A C 1
ATOM 589 O O . GLU A 1 78 ? 9.194 -8.094 0.069 1.00 98.75 78 GLU A O 1
ATOM 594 N N . GLU A 1 79 ? 11.115 -7.769 -1.005 1.00 98.69 79 GLU A N 1
ATOM 595 C CA . GLU A 1 79 ? 11.609 -6.767 -0.061 1.00 98.69 79 GLU A CA 1
ATOM 596 C C . GLU A 1 79 ? 10.742 -5.495 -0.042 1.00 98.69 79 GLU A C 1
ATOM 598 O O . GLU A 1 79 ? 10.671 -4.804 0.977 1.00 98.69 79 GLU A O 1
ATOM 603 N N . VAL A 1 80 ? 10.049 -5.199 -1.147 1.00 98.69 80 VAL A N 1
ATOM 604 C CA . VAL A 1 80 ? 9.074 -4.102 -1.270 1.00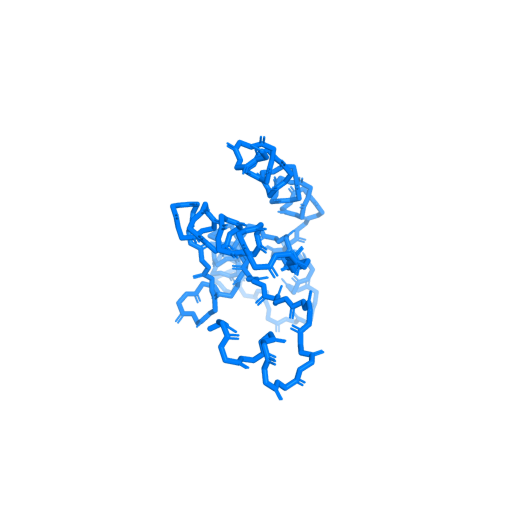 98.69 80 VAL A CA 1
ATOM 605 C C . VAL A 1 80 ? 7.849 -4.348 -0.386 1.00 98.69 80 VAL A C 1
ATOM 607 O O . VAL A 1 80 ? 7.313 -3.399 0.195 1.00 98.69 80 VAL A O 1
ATOM 610 N N . GLU A 1 81 ? 7.415 -5.604 -0.271 1.00 98.88 81 GLU A N 1
ATOM 611 C CA . GLU A 1 81 ? 6.344 -6.027 0.636 1.00 98.88 81 GLU A CA 1
ATOM 612 C C . GLU A 1 81 ? 6.832 -6.031 2.089 1.00 98.88 81 GLU A C 1
ATOM 614 O O . GLU A 1 81 ? 6.171 -5.492 2.983 1.00 98.88 81 GLU A O 1
ATOM 619 N N . ALA A 1 82 ? 8.019 -6.593 2.334 1.00 98.88 82 ALA A N 1
ATOM 620 C CA . ALA A 1 82 ? 8.590 -6.706 3.672 1.00 98.88 82 ALA A CA 1
ATOM 621 C C . ALA A 1 82 ? 8.791 -5.333 4.338 1.00 98.88 82 ALA A C 1
ATOM 623 O O . ALA A 1 82 ? 8.444 -5.152 5.509 1.00 98.88 82 ALA A O 1
ATOM 624 N N . GLU A 1 83 ? 9.303 -4.347 3.593 1.00 98.88 83 GLU A N 1
ATOM 625 C CA . GLU A 1 83 ? 9.483 -2.976 4.079 1.00 98.88 83 GLU A CA 1
ATOM 626 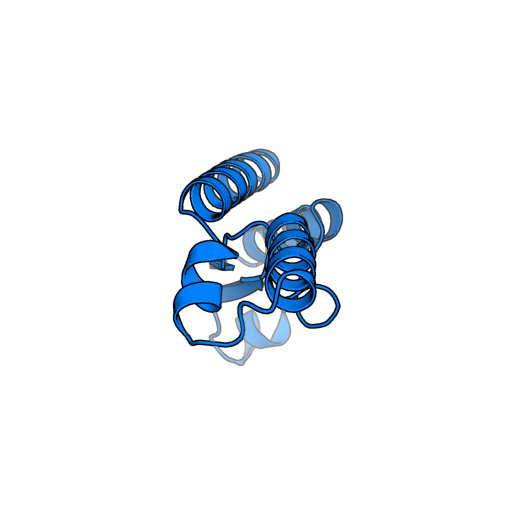C C . GLU A 1 83 ? 8.150 -2.345 4.487 1.00 98.88 83 GLU A C 1
ATOM 628 O O . GLU A 1 83 ? 8.004 -1.884 5.621 1.00 98.88 83 GLU A O 1
ATOM 633 N N . ALA A 1 84 ? 7.166 -2.360 3.587 1.00 98.88 84 ALA A N 1
ATOM 634 C CA . ALA A 1 84 ? 5.869 -1.743 3.830 1.00 98.88 84 ALA A CA 1
ATOM 635 C C . ALA A 1 84 ? 5.103 -2.451 4.956 1.00 98.88 84 ALA A C 1
ATOM 637 O O . ALA A 1 84 ? 4.461 -1.788 5.771 1.00 98.88 84 ALA A O 1
ATOM 638 N N . THR A 1 85 ? 5.226 -3.776 5.065 1.00 98.88 85 THR A N 1
ATOM 639 C CA . THR A 1 85 ? 4.659 -4.556 6.173 1.00 98.88 85 THR A CA 1
ATOM 640 C C . THR A 1 85 ? 5.272 -4.135 7.505 1.00 98.88 85 THR A C 1
ATOM 642 O O . THR A 1 85 ? 4.546 -3.821 8.450 1.00 98.88 85 THR A O 1
ATOM 645 N N . ASN A 1 86 ? 6.604 -4.055 7.581 1.00 98.88 86 ASN A N 1
ATOM 646 C CA . ASN A 1 86 ? 7.292 -3.582 8.779 1.00 98.88 86 ASN A CA 1
ATOM 647 C C . ASN A 1 86 ? 6.872 -2.148 9.140 1.00 98.88 86 ASN A C 1
ATOM 649 O O . ASN A 1 86 ? 6.540 -1.871 10.293 1.00 98.88 86 ASN A O 1
ATOM 653 N N . ARG A 1 87 ? 6.823 -1.242 8.159 1.00 98.81 87 ARG A N 1
ATOM 654 C CA . ARG A 1 87 ? 6.424 0.152 8.375 1.00 98.81 87 ARG A CA 1
ATOM 655 C C . ARG A 1 87 ? 4.978 0.278 8.854 1.00 98.81 87 ARG A C 1
ATOM 657 O O . ARG A 1 87 ? 4.739 0.991 9.826 1.00 98.81 87 ARG A O 1
ATOM 664 N N . ALA A 1 88 ? 4.033 -0.451 8.259 1.00 98.81 88 ALA A N 1
ATOM 665 C CA . ALA A 1 88 ? 2.643 -0.481 8.717 1.00 98.81 88 ALA A CA 1
ATOM 666 C C . ALA A 1 88 ? 2.534 -0.935 10.182 1.00 98.81 88 ALA A C 1
ATOM 668 O O . ALA A 1 88 ? 1.833 -0.297 10.967 1.00 98.81 88 ALA A O 1
ATOM 669 N N . CYS A 1 89 ? 3.271 -1.983 10.569 1.00 98.69 89 CYS A N 1
ATOM 670 C CA . CYS A 1 89 ? 3.331 -2.460 11.952 1.00 98.69 89 CYS A CA 1
ATOM 671 C C . CYS A 1 89 ? 3.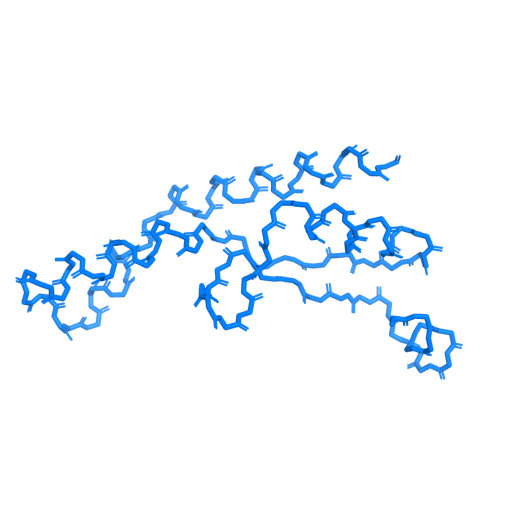899 -1.401 12.908 1.00 98.69 89 CYS A C 1
ATOM 673 O O . CYS A 1 89 ? 3.333 -1.167 13.977 1.00 98.69 89 CYS A O 1
ATOM 675 N N . VAL A 1 90 ? 4.988 -0.726 12.524 1.00 98.69 90 VAL A N 1
ATOM 676 C CA . VAL A 1 90 ? 5.597 0.341 13.333 1.00 98.69 90 VAL A CA 1
ATOM 677 C C . VAL A 1 90 ? 4.623 1.503 13.532 1.00 98.69 90 VAL A C 1
ATOM 679 O O . VAL A 1 90 ? 4.452 1.949 14.667 1.00 98.69 90 VAL A O 1
ATOM 682 N N . ILE A 1 91 ? 3.956 1.960 12.465 1.00 98.62 91 ILE A N 1
ATOM 683 C CA . ILE A 1 91 ? 2.968 3.050 12.518 1.00 98.62 91 ILE A CA 1
ATOM 684 C C . ILE A 1 91 ? 1.775 2.650 13.393 1.00 98.62 91 ILE A C 1
ATOM 686 O O . ILE A 1 91 ? 1.390 3.407 14.283 1.00 98.62 91 ILE A O 1
ATOM 690 N N . ALA A 1 92 ? 1.228 1.446 13.198 1.00 98.31 92 ALA A N 1
ATOM 691 C CA . ALA A 1 92 ? 0.137 0.924 14.019 1.00 98.31 92 ALA A CA 1
ATOM 692 C C . ALA A 1 92 ? 0.512 0.885 15.509 1.00 98.31 92 ALA A C 1
ATOM 694 O O . ALA A 1 92 ? -0.305 1.233 16.359 1.00 98.31 92 ALA A O 1
ATOM 695 N N . ASN A 1 93 ? 1.765 0.551 15.832 1.00 98.12 93 ASN A N 1
ATOM 696 C CA . ASN A 1 93 ? 2.266 0.561 17.203 1.00 98.12 93 ASN A CA 1
ATOM 697 C C . ASN A 1 93 ? 2.362 1.973 17.811 1.00 98.12 93 ASN A C 1
ATOM 699 O O . ASN A 1 93 ? 2.282 2.100 19.028 1.00 98.12 93 ASN A O 1
ATOM 703 N N . GLN A 1 94 ? 2.526 3.032 17.009 1.00 97.62 94 GLN A N 1
ATOM 704 C CA . GLN A 1 94 ? 2.595 4.411 17.526 1.00 97.62 94 GLN A CA 1
ATOM 705 C C . GLN A 1 94 ? 1.230 5.000 17.877 1.00 97.62 94 GLN A C 1
ATOM 707 O O . GLN A 1 94 ? 1.163 5.981 18.613 1.00 97.62 94 GLN A O 1
ATOM 712 N N . VAL A 1 95 ? 0.148 4.426 17.350 1.00 91.56 95 VAL A N 1
ATOM 713 C CA . VAL A 1 95 ? -1.213 4.896 17.630 1.00 91.56 95 VAL A CA 1
ATOM 714 C C . VAL A 1 95 ? -1.928 4.050 18.683 1.00 91.56 95 VAL A C 1
ATOM 716 O O . VAL A 1 95 ? -3.080 4.352 18.992 1.00 91.56 95 VAL A O 1
ATOM 719 N N . MET A 1 96 ? -1.273 3.011 19.230 1.00 61.97 96 MET A N 1
ATOM 720 C CA . MET A 1 96 ? -1.805 2.135 20.290 1.00 61.97 96 MET A CA 1
ATOM 721 C C . MET A 1 96 ? -2.146 2.854 21.589 1.00 61.97 96 MET A C 1
ATOM 723 O O . MET A 1 96 ? -1.669 3.977 21.840 1.00 61.97 96 MET A O 1
#

Foldseek 3Di:
DQCCVPPVVAAEDEAEQADPPPGHDDLVVLLVVLLVSVVSNHHYHYPFFHHVQLVVQLVVCVVVVNPDPVSNCSSGPCVRRVVRVVSSVVSNVVSD

pLDDT: mean 97.99, std 3.8, range [61.97, 98.88]

Secondary structure (DSSP, 8-state):
-HHHHHHH---EEEEESSSTTTTBPPHHHHHHHHHHHHHTT-EEEEE-S-HHHHHHHHHHHHHTT--STHHHHHTS-HHHHHHHHHHHHHHHHH--

Radius of gyration: 15.91 Å; Cα contacts (8 Å, |Δi|>4): 121; chains: 1; bounding box: 39×22×43 Å